Protein AF-A0A965UNT4-F1 (afdb_monomer_lite)

Structure (mmCIF, N/CA/C/O backbone):
data_AF-A0A965UNT4-F1
#
_entry.id   AF-A0A965UNT4-F1
#
loop_
_atom_site.group_PDB
_atom_site.id
_atom_site.type_symbol
_atom_site.label_atom_id
_atom_site.label_alt_id
_atom_site.label_comp_id
_atom_site.label_asym_id
_atom_site.label_entity_id
_atom_site.label_seq_id
_atom_site.pdbx_PDB_ins_code
_atom_site.Cartn_x
_atom_site.Cartn_y
_atom_site.Cartn_z
_atom_site.occupancy
_atom_site.B_iso_or_equiv
_atom_site.auth_seq_id
_atom_site.auth_comp_id
_atom_site.auth_asym_id
_atom_site.auth_atom_id
_atom_site.pdbx_PDB_model_num
ATOM 1 N N . MET A 1 1 ? 10.239 -25.937 -15.614 1.00 47.38 1 MET A N 1
ATOM 2 C CA . MET A 1 1 ? 9.060 -25.934 -16.511 1.00 47.38 1 MET A CA 1
ATOM 3 C C . MET A 1 1 ? 8.476 -24.527 -16.575 1.00 47.38 1 MET A C 1
ATOM 5 O O . MET A 1 1 ? 7.868 -24.081 -15.609 1.00 47.38 1 MET A O 1
ATOM 9 N N . LYS A 1 2 ? 8.718 -23.790 -17.665 1.00 49.28 2 LYS A N 1
ATOM 10 C CA . LYS A 1 2 ? 8.091 -22.482 -17.901 1.00 49.28 2 LYS A CA 1
ATOM 11 C C . LYS A 1 2 ? 6.721 -22.752 -18.529 1.00 49.28 2 LYS A C 1
ATOM 13 O O . LYS A 1 2 ? 6.660 -23.249 -19.645 1.00 49.28 2 LYS A O 1
ATOM 18 N N . CYS A 1 3 ? 5.638 -22.522 -17.789 1.00 50.62 3 CYS A N 1
ATOM 19 C CA . CYS A 1 3 ? 4.297 -22.565 -18.376 1.00 50.62 3 CYS A CA 1
ATOM 20 C C . CYS A 1 3 ? 4.194 -21.446 -19.418 1.00 50.62 3 CYS A C 1
ATOM 22 O O . CYS A 1 3 ? 4.508 -20.300 -19.099 1.00 50.62 3 CYS A O 1
ATOM 24 N N . SER A 1 4 ? 3.790 -21.778 -20.645 1.00 56.66 4 SER A N 1
ATOM 25 C CA . SER A 1 4 ? 3.547 -20.779 -21.685 1.00 56.66 4 SER A CA 1
ATOM 26 C C . SER A 1 4 ? 2.409 -19.837 -21.278 1.00 56.66 4 SER A C 1
ATOM 28 O O .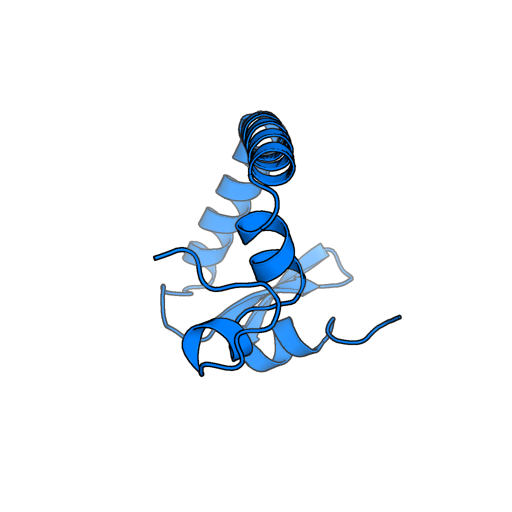 SER A 1 4 ? 1.528 -20.195 -20.489 1.00 56.66 4 SER A O 1
ATOM 30 N N . SER A 1 5 ? 2.392 -18.647 -21.875 1.00 53.66 5 SER A N 1
ATOM 31 C CA . SER A 1 5 ? 1.337 -17.632 -21.734 1.00 53.66 5 SER A CA 1
ATOM 32 C C . SER A 1 5 ? -0.063 -18.133 -22.139 1.00 53.66 5 SER A C 1
ATOM 34 O O . SER A 1 5 ? -1.074 -17.528 -21.781 1.00 53.66 5 SER A O 1
ATOM 36 N N . SER A 1 6 ? -0.153 -19.274 -22.835 1.00 54.53 6 SER A N 1
ATOM 37 C CA . SER A 1 6 ? -1.404 -19.951 -23.201 1.00 54.53 6 SER A CA 1
ATOM 38 C C . SER A 1 6 ? -1.876 -21.009 -22.189 1.00 54.53 6 SER A C 1
ATOM 40 O O . SER A 1 6 ? -2.949 -21.593 -22.366 1.00 54.53 6 SER A O 1
ATOM 42 N N . CYS A 1 7 ? -1.125 -21.257 -21.111 1.00 54.34 7 CYS A N 1
ATOM 43 C CA . CYS A 1 7 ? -1.419 -22.326 -20.161 1.00 54.34 7 CYS A CA 1
ATOM 44 C C . CYS A 1 7 ? -2.590 -21.966 -19.219 1.00 54.34 7 CYS A C 1
ATOM 46 O O . CYS A 1 7 ? -2.487 -21.095 -18.353 1.00 54.34 7 CYS A O 1
ATOM 48 N N . LYS A 1 8 ? -3.716 -22.677 -19.366 1.00 56.22 8 LYS A N 1
ATOM 49 C CA . LYS A 1 8 ? -4.970 -22.505 -18.599 1.00 56.22 8 LYS A CA 1
ATOM 50 C C . LYS A 1 8 ? -5.072 -23.412 -17.362 1.00 56.22 8 LYS A C 1
ATOM 52 O O . LYS A 1 8 ? -6.162 -23.814 -16.970 1.00 56.22 8 LYS A O 1
ATOM 57 N N . CYS A 1 9 ? -3.958 -23.744 -16.711 1.00 58.50 9 CYS A N 1
ATOM 58 C CA . CYS A 1 9 ? -4.017 -24.492 -15.451 1.00 58.50 9 CYS A CA 1
ATOM 59 C C . CYS A 1 9 ? -4.537 -23.601 -14.300 1.00 58.50 9 CYS A C 1
ATOM 61 O O . CYS A 1 9 ? -4.365 -22.378 -14.317 1.00 58.50 9 CYS A O 1
ATOM 63 N N . LYS A 1 10 ? -5.169 -24.193 -13.273 1.00 53.84 10 LYS A N 1
ATOM 64 C CA . LYS A 1 10 ? -5.737 -23.460 -12.115 1.00 53.84 10 LYS A CA 1
ATOM 65 C C . LYS A 1 10 ? -4.722 -22.524 -11.433 1.00 53.84 10 LYS A C 1
ATOM 67 O O . LYS A 1 10 ? -5.116 -21.464 -10.955 1.00 53.84 10 LYS A O 1
ATOM 72 N N . SER A 1 11 ? -3.429 -22.865 -11.435 1.00 54.75 11 SER A N 1
ATOM 73 C CA . SER A 1 11 ? -2.350 -22.042 -10.857 1.00 54.75 11 SER A CA 1
ATOM 74 C C . SER A 1 11 ? -1.936 -20.841 -11.726 1.00 54.75 11 SER A C 1
ATOM 76 O O . SER A 1 11 ? -1.419 -19.853 -11.198 1.00 54.75 11 SER A O 1
ATOM 78 N N . CYS A 1 12 ? -2.184 -20.890 -13.039 1.00 52.75 12 CYS A N 1
ATOM 79 C CA . CYS A 1 12 ? -1.997 -19.770 -13.968 1.00 52.75 12 CYS A CA 1
ATOM 80 C C . CYS A 1 12 ? -3.269 -18.911 -14.084 1.00 52.75 12 CYS A C 1
ATOM 82 O O . CYS A 1 12 ? -3.183 -17.685 -14.143 1.00 52.75 12 CYS A O 1
ATOM 84 N N . SER A 1 13 ? -4.456 -19.527 -14.017 1.00 56.75 13 SER A N 1
ATOM 85 C CA . SER A 1 13 ? -5.760 -18.850 -14.097 1.00 56.75 13 SER A CA 1
ATOM 86 C C . SER A 1 13 ? -6.119 -18.031 -12.840 1.00 56.75 13 SER A C 1
ATOM 88 O O . SER A 1 13 ? -6.764 -16.989 -12.940 1.00 56.75 13 SER A O 1
ATOM 90 N N . SER A 1 14 ? -5.636 -18.413 -11.654 1.00 65.88 14 SER A N 1
ATOM 91 C CA . SER A 1 14 ? -5.944 -17.722 -10.386 1.00 65.88 14 SER A CA 1
ATOM 92 C C . SER A 1 14 ? -5.181 -16.411 -10.150 1.00 65.88 14 SER A C 1
ATOM 94 O O . SER A 1 14 ? -5.531 -15.638 -9.257 1.00 65.88 14 SER A O 1
ATOM 96 N N . LYS A 1 15 ? -4.125 -16.137 -10.925 1.00 74.81 15 LYS A N 1
ATOM 97 C CA . LYS A 1 15 ? -3.286 -14.941 -10.753 1.00 74.81 15 LYS A CA 1
ATOM 98 C C . LYS A 1 15 ? -3.928 -13.712 -11.396 1.00 74.81 15 LYS A C 1
ATOM 100 O O . LYS A 1 15 ? -4.467 -13.799 -12.500 1.00 74.81 15 LYS A O 1
ATOM 105 N N . SER A 1 16 ? -3.814 -12.557 -10.734 1.00 84.00 16 SER A N 1
ATOM 106 C CA . SER A 1 16 ? -4.246 -11.268 -11.291 1.00 84.00 16 SER A CA 1
ATOM 107 C C . SER A 1 16 ? -3.468 -10.919 -12.567 1.00 84.00 16 SER A C 1
ATOM 109 O O . SER A 1 16 ? -2.344 -11.385 -12.767 1.00 84.00 16 SER A O 1
ATOM 111 N N . LYS A 1 17 ? -4.042 -10.059 -13.423 1.00 85.31 17 LYS A N 1
ATOM 112 C CA . LYS A 1 17 ? -3.401 -9.614 -14.677 1.00 85.31 17 LYS A CA 1
ATOM 113 C C . LYS A 1 17 ? -1.976 -9.091 -14.447 1.00 85.31 17 LYS A C 1
ATOM 115 O O . LYS A 1 17 ? -1.056 -9.488 -15.152 1.00 85.31 17 LYS A O 1
ATOM 120 N N . SER A 1 18 ? -1.780 -8.270 -13.414 1.00 85.69 18 SER A N 1
ATOM 121 C CA . SER A 1 18 ? -0.465 -7.728 -13.054 1.00 85.69 18 SER A CA 1
ATOM 122 C C . SER A 1 18 ? 0.505 -8.798 -12.549 1.00 85.69 18 SER A C 1
ATOM 124 O O . SER A 1 18 ? 1.686 -8.757 -12.880 1.00 85.69 18 SER A O 1
ATOM 126 N N . ALA A 1 19 ? 0.029 -9.782 -11.780 1.00 87.75 19 ALA A N 1
ATOM 127 C CA . ALA A 1 19 ? 0.873 -10.875 -11.307 1.00 87.75 19 ALA A CA 1
ATOM 128 C C . ALA A 1 19 ? 1.370 -11.761 -12.460 1.00 87.75 19 ALA A C 1
ATOM 130 O O . ALA A 1 19 ? 2.520 -12.191 -12.429 1.00 87.75 19 ALA A O 1
ATOM 131 N N . ARG A 1 20 ? 0.536 -12.003 -13.482 1.00 87.88 20 ARG A N 1
ATOM 132 C CA . ARG A 1 20 ? 0.961 -12.697 -14.711 1.00 87.88 20 ARG A CA 1
ATOM 133 C C . ARG A 1 20 ? 1.983 -11.868 -15.482 1.00 87.88 20 ARG A C 1
ATOM 135 O O . ARG A 1 20 ? 3.061 -12.371 -15.769 1.00 87.88 20 ARG A O 1
ATOM 142 N N . TYR A 1 21 ? 1.699 -10.580 -15.685 1.00 89.38 21 TYR A N 1
ATOM 143 C CA . TYR A 1 21 ? 2.602 -9.660 -16.377 1.00 89.38 21 TYR A CA 1
ATOM 144 C C . TYR A 1 21 ? 4.019 -9.669 -15.783 1.00 89.38 21 TYR A C 1
ATOM 146 O O . TYR A 1 21 ? 4.983 -9.893 -16.505 1.00 89.38 21 TYR A O 1
ATOM 154 N N . TYR A 1 22 ? 4.170 -9.502 -14.465 1.00 90.38 22 TYR A N 1
ATOM 155 C CA . TYR A 1 22 ? 5.498 -9.508 -13.835 1.00 90.38 22 TYR A CA 1
ATOM 156 C C . TYR A 1 22 ? 6.147 -10.899 -13.751 1.00 90.38 22 TYR A C 1
ATOM 158 O O . TYR A 1 22 ? 7.349 -10.985 -13.513 1.00 90.38 22 TYR A O 1
ATOM 166 N N . ALA A 1 23 ? 5.379 -11.984 -13.891 1.00 87.38 23 ALA A N 1
ATOM 167 C CA . ALA A 1 23 ? 5.934 -13.334 -13.974 1.00 87.38 23 ALA A CA 1
ATOM 168 C C . ALA A 1 23 ? 6.511 -13.625 -15.368 1.00 87.38 23 ALA A C 1
ATOM 170 O O . ALA A 1 23 ? 7.528 -14.304 -15.469 1.00 87.38 23 ALA A O 1
ATOM 171 N N . GLU A 1 24 ? 5.875 -13.101 -16.417 1.00 88.75 24 GLU A N 1
ATOM 172 C CA . GLU A 1 24 ? 6.322 -13.225 -17.810 1.00 88.75 24 GLU A CA 1
ATOM 173 C C . GLU A 1 24 ? 7.427 -12.213 -18.163 1.00 88.75 24 GLU A C 1
ATOM 175 O O . GLU A 1 24 ? 8.262 -12.500 -19.014 1.00 88.75 24 GLU A O 1
ATOM 180 N N . ASN A 1 25 ? 7.474 -11.062 -17.479 1.00 90.88 25 ASN A N 1
ATOM 181 C CA . ASN A 1 25 ? 8.414 -9.968 -17.745 1.00 90.88 25 ASN A CA 1
ATOM 182 C C . ASN A 1 25 ? 9.348 -9.727 -16.536 1.00 90.88 25 ASN A C 1
ATOM 184 O O . ASN A 1 25 ? 9.055 -8.850 -15.708 1.00 90.88 25 ASN A O 1
ATOM 188 N N . PRO A 1 26 ? 10.462 -10.478 -16.403 1.00 91.94 26 PRO A N 1
ATOM 189 C CA . PRO A 1 26 ? 11.369 -10.368 -15.258 1.00 91.94 26 PRO A CA 1
ATOM 190 C C . PRO A 1 26 ? 12.008 -8.978 -15.149 1.00 91.94 26 PRO A C 1
ATOM 192 O O . PRO A 1 26 ? 11.957 -8.383 -14.076 1.00 91.94 26 PRO A O 1
ATOM 195 N N . ASP A 1 27 ? 12.465 -8.393 -16.257 1.00 93.88 27 ASP A N 1
ATOM 196 C CA . ASP A 1 27 ? 13.095 -7.064 -16.268 1.00 93.88 27 ASP A CA 1
ATOM 197 C C . ASP A 1 27 ? 12.137 -5.972 -15.766 1.00 93.88 27 ASP A C 1
ATOM 199 O O . ASP A 1 27 ? 12.499 -5.085 -14.991 1.00 93.88 27 ASP A O 1
ATOM 203 N N . SER A 1 28 ? 10.859 -6.055 -16.159 1.00 93.75 28 SER A N 1
ATOM 204 C CA . SER A 1 28 ? 9.816 -5.150 -15.656 1.00 93.75 28 SER A CA 1
ATOM 205 C C . SER A 1 28 ? 9.595 -5.321 -14.152 1.00 93.75 28 SER A C 1
ATOM 207 O O . SER A 1 28 ? 9.317 -4.351 -13.441 1.00 93.75 28 SER A O 1
ATOM 209 N N . ARG A 1 29 ? 9.708 -6.554 -13.649 1.00 93.75 29 ARG A N 1
ATOM 210 C CA . ARG A 1 29 ? 9.577 -6.850 -12.223 1.00 93.75 29 ARG A CA 1
ATOM 211 C C . ARG A 1 29 ? 10.761 -6.319 -11.423 1.00 93.75 29 ARG A C 1
ATOM 213 O O . ARG A 1 29 ? 10.545 -5.799 -10.330 1.00 93.75 29 ARG A O 1
ATOM 220 N N . GLU A 1 30 ? 11.974 -6.407 -11.955 1.00 95.44 30 GLU A N 1
ATOM 221 C CA . GLU A 1 30 ? 13.174 -5.853 -11.324 1.00 95.44 30 GLU A CA 1
ATOM 222 C C . GLU A 1 30 ? 13.121 -4.32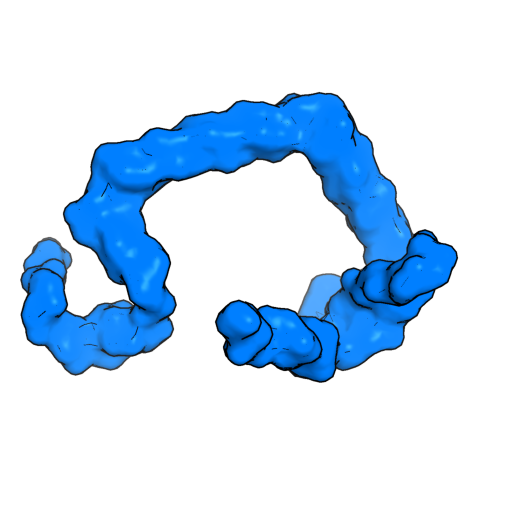9 -11.246 1.00 95.44 30 GLU A C 1
ATOM 224 O O . GLU A 1 30 ? 13.307 -3.774 -10.162 1.00 95.44 30 GLU A O 1
ATOM 229 N N . LYS A 1 31 ? 12.746 -3.653 -12.341 1.00 96.50 31 LYS A N 1
ATOM 230 C CA . LYS A 1 31 ? 12.537 -2.193 -12.354 1.00 96.50 31 LYS A CA 1
ATOM 231 C C . LYS A 1 31 ? 11.523 -1.758 -11.299 1.00 96.50 31 LYS A C 1
ATOM 233 O O . LYS A 1 31 ? 11.784 -0.840 -10.521 1.00 96.50 31 LYS A O 1
ATOM 238 N N . LYS A 1 32 ? 10.386 -2.456 -11.220 1.00 95.62 32 LYS A N 1
ATOM 239 C CA . LYS A 1 32 ? 9.381 -2.200 -10.184 1.00 95.62 32 LYS A CA 1
ATOM 240 C C . LYS A 1 32 ? 9.933 -2.434 -8.780 1.00 95.62 32 LYS A C 1
ATOM 242 O O . LYS A 1 32 ? 9.737 -1.595 -7.911 1.00 95.62 32 LYS A O 1
ATOM 247 N N . LYS A 1 33 ? 10.639 -3.544 -8.554 1.00 96.31 33 LYS A N 1
ATOM 248 C CA . LYS A 1 33 ? 11.236 -3.857 -7.250 1.00 96.31 33 LYS A CA 1
ATOM 249 C C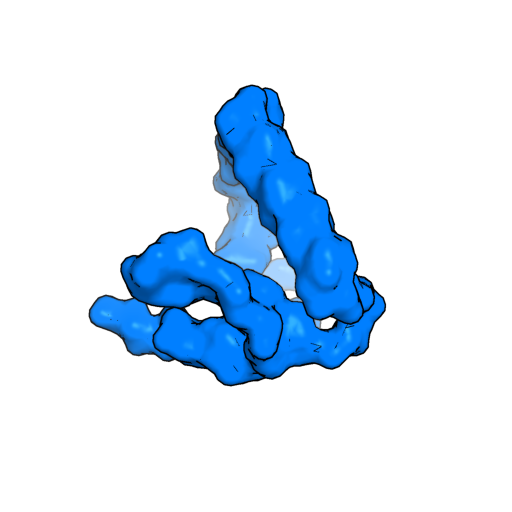 . LYS A 1 33 ? 12.225 -2.773 -6.817 1.00 96.31 33 LYS A C 1
ATOM 251 O O . LYS A 1 33 ? 12.204 -2.380 -5.653 1.00 96.31 33 LYS A O 1
ATOM 256 N N . ALA A 1 34 ? 13.061 -2.281 -7.730 1.00 97.44 34 ALA A N 1
ATOM 257 C CA . ALA A 1 34 ? 14.005 -1.202 -7.457 1.00 97.44 34 ALA A CA 1
ATOM 258 C C . ALA A 1 34 ? 13.279 0.096 -7.065 1.00 97.44 34 ALA A C 1
ATOM 260 O O . ALA A 1 34 ? 13.606 0.697 -6.040 1.00 97.44 34 ALA A O 1
ATOM 261 N N . TYR A 1 35 ? 12.246 0.480 -7.823 1.00 97.19 35 TYR A N 1
ATOM 262 C CA . TYR A 1 35 ? 11.406 1.635 -7.501 1.00 97.19 35 TYR A CA 1
ATOM 263 C C . TYR A 1 35 ? 10.716 1.490 -6.138 1.00 97.19 35 TYR A C 1
ATOM 265 O O . TYR A 1 35 ? 10.857 2.369 -5.291 1.00 97.19 35 TYR A O 1
ATOM 273 N N . ASP A 1 36 ? 10.028 0.369 -5.898 1.00 96.19 36 ASP A N 1
ATOM 274 C CA . ASP A 1 36 ? 9.298 0.110 -4.652 1.00 96.19 36 ASP A CA 1
ATOM 275 C C . ASP A 1 36 ? 10.255 0.139 -3.450 1.00 96.19 36 ASP A C 1
ATOM 277 O O . ASP A 1 36 ? 9.937 0.724 -2.416 1.00 96.19 36 ASP A O 1
ATOM 281 N N . THR A 1 37 ? 11.456 -0.431 -3.596 1.00 96.50 37 THR A N 1
ATOM 282 C CA . THR A 1 37 ? 12.492 -0.411 -2.551 1.00 96.50 37 THR A CA 1
ATOM 283 C C . THR A 1 37 ? 12.907 1.023 -2.229 1.00 96.50 37 THR A C 1
ATOM 285 O O . THR A 1 37 ? 12.854 1.414 -1.065 1.00 96.50 37 THR A O 1
ATOM 288 N N . LYS A 1 38 ? 13.238 1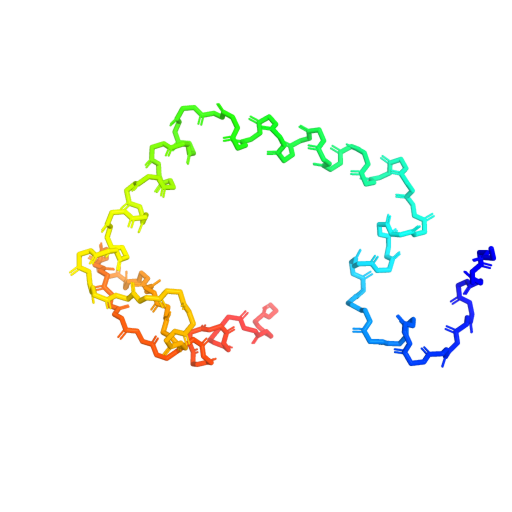.827 -3.251 1.00 97.25 38 LYS A N 1
ATOM 289 C CA . LYS A 1 38 ? 13.625 3.237 -3.084 1.00 97.25 38 LYS A CA 1
ATOM 290 C C . LYS A 1 38 ? 12.497 4.075 -2.479 1.00 97.25 38 LYS A C 1
ATOM 292 O O . LYS A 1 38 ? 12.738 4.903 -1.607 1.00 97.25 38 LYS A O 1
ATOM 297 N N . TYR A 1 39 ? 11.262 3.863 -2.922 1.00 97.00 39 TYR A N 1
ATOM 298 C CA . TYR A 1 39 ? 10.097 4.574 -2.406 1.00 97.00 39 TYR A CA 1
ATOM 299 C C . TYR A 1 39 ? 9.840 4.232 -0.934 1.00 97.00 39 TYR A C 1
ATOM 301 O O . TYR A 1 39 ? 9.631 5.119 -0.103 1.00 97.00 39 TYR A O 1
ATOM 309 N N . HIS A 1 40 ? 9.897 2.948 -0.579 1.00 95.19 40 HIS A N 1
ATOM 310 C CA . HIS A 1 40 ? 9.651 2.487 0.784 1.00 95.19 40 HIS A CA 1
ATOM 311 C C . HIS A 1 40 ? 10.806 2.744 1.756 1.00 95.19 40 HIS A C 1
ATOM 313 O O . HIS A 1 40 ? 10.554 2.726 2.962 1.00 95.19 40 HIS A O 1
ATOM 319 N N . SER A 1 41 ? 12.021 3.004 1.265 1.00 95.62 41 SER A N 1
ATOM 320 C CA . SER A 1 41 ? 13.158 3.433 2.085 1.00 95.62 41 SER A CA 1
ATOM 321 C C . SER A 1 41 ? 13.148 4.927 2.415 1.00 95.62 41 SER A C 1
ATOM 323 O O . SER A 1 41 ? 13.970 5.371 3.210 1.00 95.62 41 SER A O 1
ATOM 325 N N . THR A 1 42 ? 12.250 5.723 1.821 1.00 97.19 42 THR A N 1
ATOM 326 C CA . THR A 1 42 ? 12.172 7.157 2.136 1.00 97.19 42 THR A CA 1
ATOM 327 C C . THR A 1 42 ? 11.717 7.383 3.587 1.00 97.19 42 THR A C 1
ATOM 329 O O . THR A 1 42 ? 10.826 6.674 4.074 1.00 97.19 42 THR A O 1
ATOM 332 N N . PRO A 1 43 ? 12.283 8.378 4.298 1.00 96.62 43 PRO A N 1
ATOM 333 C CA . PRO A 1 43 ? 11.959 8.631 5.704 1.00 96.62 43 PRO A CA 1
ATOM 334 C C . PRO A 1 43 ? 10.476 8.958 5.906 1.00 96.62 43 PRO A C 1
ATOM 336 O O . PRO A 1 43 ? 9.873 8.510 6.877 1.00 96.62 43 PRO A O 1
ATOM 339 N N . GLU A 1 44 ? 9.862 9.674 4.967 1.00 95.50 44 GLU A N 1
ATOM 340 C CA . GLU A 1 44 ? 8.432 9.991 4.983 1.00 95.50 44 GLU A CA 1
ATOM 341 C C . GLU A 1 44 ? 7.566 8.729 4.944 1.00 95.50 44 GLU A C 1
ATOM 343 O O . GLU A 1 44 ? 6.651 8.567 5.753 1.00 95.50 44 GLU A O 1
AT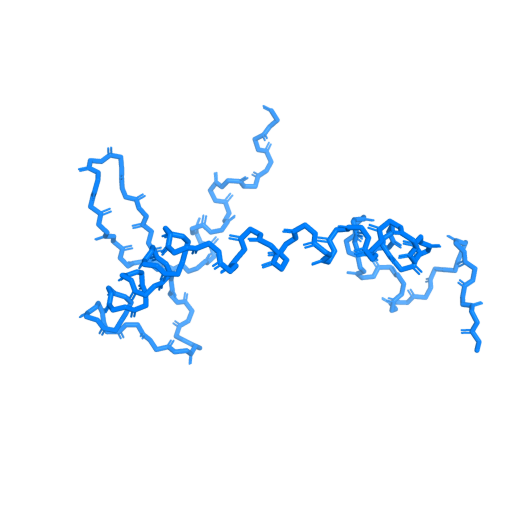OM 348 N N . ARG A 1 45 ? 7.879 7.779 4.052 1.00 95.81 45 ARG A N 1
ATOM 349 C CA . ARG A 1 45 ? 7.126 6.521 3.956 1.00 95.81 45 ARG A CA 1
ATOM 350 C C . ARG A 1 45 ? 7.347 5.619 5.157 1.00 95.81 45 ARG A C 1
ATOM 352 O O . ARG A 1 45 ? 6.409 4.928 5.560 1.00 95.81 45 ARG A O 1
ATOM 359 N N . ILE A 1 46 ? 8.542 5.628 5.739 1.00 95.38 46 ILE A N 1
ATOM 360 C CA . ILE A 1 46 ? 8.827 4.910 6.985 1.00 95.38 46 ILE A CA 1
ATOM 361 C C . ILE A 1 46 ? 8.007 5.501 8.138 1.00 95.38 46 ILE A C 1
ATOM 363 O O . ILE A 1 46 ? 7.333 4.742 8.841 1.00 95.38 46 ILE A O 1
ATOM 367 N N . LYS A 1 47 ? 7.995 6.832 8.298 1.00 95.31 47 LYS A N 1
ATOM 368 C CA . LYS A 1 47 ? 7.184 7.532 9.310 1.00 95.31 47 LYS A CA 1
ATOM 369 C C . LYS A 1 47 ? 5.702 7.210 9.143 1.00 95.31 47 LYS A C 1
ATOM 371 O O . LYS A 1 47 ? 5.099 6.667 10.065 1.00 95.31 47 LYS A O 1
ATOM 376 N N . TYR A 1 48 ? 5.171 7.378 7.933 1.00 93.19 48 TYR A N 1
ATOM 377 C CA . TYR A 1 48 ? 3.776 7.077 7.612 1.00 93.19 48 TYR A CA 1
ATOM 378 C C . TYR A 1 48 ? 3.384 5.629 7.953 1.00 93.19 48 TYR A C 1
ATOM 380 O O . TYR A 1 48 ? 2.380 5.378 8.616 1.00 93.19 48 TYR A O 1
ATOM 388 N N . ARG A 1 49 ? 4.197 4.640 7.552 1.00 92.94 49 ARG A N 1
ATOM 389 C CA . ARG A 1 49 ? 3.936 3.223 7.875 1.00 92.94 49 ARG A CA 1
ATOM 390 C C . ARG A 1 49 ? 3.996 2.949 9.375 1.00 92.94 49 ARG A C 1
ATOM 392 O O . ARG A 1 49 ? 3.231 2.124 9.871 1.00 92.94 49 ARG A O 1
ATOM 399 N N . THR A 1 50 ? 4.905 3.614 10.081 1.00 92.88 50 THR A N 1
ATOM 400 C CA . THR A 1 50 ? 5.063 3.470 11.532 1.00 92.88 50 THR A CA 1
ATOM 401 C C . THR A 1 50 ? 3.858 4.045 12.268 1.00 92.88 50 THR A C 1
ATOM 403 O O . THR A 1 50 ? 3.323 3.387 13.157 1.00 92.88 50 THR A O 1
ATOM 406 N N . GLU A 1 51 ? 3.388 5.225 11.870 1.00 91.00 51 GLU A N 1
ATOM 407 C CA . GLU A 1 51 ? 2.180 5.860 12.407 1.00 91.00 51 GLU A CA 1
ATOM 408 C C . GLU A 1 51 ? 0.941 4.996 12.175 1.00 91.00 51 GLU A C 1
ATOM 410 O O . GLU A 1 51 ? 0.216 4.705 13.124 1.00 91.00 51 GLU A O 1
ATOM 415 N N . LEU A 1 52 ? 0.748 4.485 10.955 1.00 88.56 52 LEU A N 1
ATOM 416 C CA . LEU A 1 52 ? -0.346 3.555 10.668 1.00 88.56 52 LEU A CA 1
ATOM 417 C C . LEU A 1 52 ? -0.258 2.275 11.505 1.00 88.56 52 LEU A C 1
ATOM 419 O O . LEU A 1 52 ? -1.273 1.792 12.002 1.00 88.56 52 LEU A O 1
ATOM 423 N N . GLY A 1 53 ? 0.945 1.726 11.690 1.00 87.38 53 GLY A N 1
ATOM 424 C CA . GLY A 1 53 ? 1.163 0.557 12.540 1.00 87.38 53 GLY A CA 1
ATOM 425 C C . GLY A 1 53 ? 0.818 0.820 14.008 1.00 87.38 53 GLY A C 1
ATOM 426 O O . GLY A 1 53 ? 0.188 -0.027 14.642 1.00 87.38 53 GLY A O 1
ATOM 427 N N . LYS A 1 54 ? 1.185 1.996 14.537 1.00 89.38 54 LYS A N 1
ATOM 428 C CA . LYS A 1 54 ? 0.805 2.444 15.887 1.00 89.38 54 LYS A CA 1
ATOM 429 C C . LYS A 1 54 ? -0.709 2.581 16.009 1.00 89.38 54 LYS A C 1
ATOM 431 O O . LYS A 1 54 ? -1.289 1.955 16.887 1.00 89.38 54 LYS A O 1
ATOM 436 N N . LYS A 1 55 ? -1.355 3.276 15.069 1.00 87.81 55 LYS A N 1
ATOM 437 C CA . LYS A 1 55 ? -2.816 3.428 15.034 1.00 87.81 55 LYS A CA 1
ATOM 438 C C . LYS A 1 55 ? -3.532 2.083 14.960 1.00 87.81 55 LYS A C 1
ATOM 440 O O . LYS A 1 55 ? -4.500 1.872 15.674 1.00 87.81 55 LYS A O 1
ATOM 445 N N . ASN A 1 56 ? -3.029 1.131 14.174 1.00 86.19 56 ASN A N 1
ATOM 446 C CA . ASN A 1 56 ? -3.623 -0.204 14.106 1.00 86.19 56 ASN A CA 1
ATOM 447 C C . ASN A 1 56 ? -3.579 -0.943 15.454 1.00 86.19 56 ASN A C 1
ATOM 449 O O . ASN A 1 56 ? -4.544 -1.611 15.821 1.00 86.19 56 ASN A O 1
ATOM 453 N N . ARG A 1 57 ? -2.478 -0.788 16.204 1.00 86.25 57 ARG A N 1
ATOM 454 C CA . ARG A 1 57 ? -2.335 -1.333 17.563 1.00 86.25 57 ARG A CA 1
ATOM 455 C C . ARG A 1 57 ? -3.237 -0.609 18.565 1.00 86.25 57 ARG A C 1
ATOM 457 O O . ARG A 1 57 ? -3.903 -1.282 19.341 1.00 86.25 57 ARG A O 1
ATOM 464 N N . GLU A 1 58 ? -3.287 0.724 18.520 1.00 88.00 58 GLU A N 1
ATOM 465 C CA . GLU A 1 58 ? -4.156 1.560 19.370 1.00 88.00 58 GLU A CA 1
ATOM 466 C C . GLU A 1 58 ? -5.638 1.207 19.189 1.00 88.00 58 GLU A C 1
ATOM 468 O O . GLU A 1 58 ? -6.369 1.079 20.163 1.00 88.00 58 GLU A O 1
ATOM 473 N N . MET A 1 59 ? -6.070 0.970 17.948 1.00 86.31 59 MET A N 1
ATOM 474 C CA . MET A 1 59 ? -7.451 0.592 17.628 1.00 86.31 59 MET A CA 1
ATOM 475 C C . MET A 1 59 ? -7.786 -0.866 17.995 1.00 86.31 59 MET A C 1
ATOM 477 O O . MET A 1 59 ? -8.905 -1.318 17.762 1.00 86.31 59 MET A O 1
ATOM 481 N N . GLY A 1 60 ? -6.829 -1.625 18.539 1.00 82.62 60 GLY A N 1
ATOM 482 C CA . GLY A 1 60 ? -7.036 -3.003 18.981 1.00 82.62 60 GLY A CA 1
ATOM 483 C C . GLY A 1 60 ? -7.162 -4.021 17.846 1.00 82.62 60 GLY A C 1
ATOM 484 O O . GLY A 1 60 ? -7.597 -5.149 18.091 1.00 82.62 60 GLY A O 1
ATOM 485 N N . SER A 1 61 ? -6.783 -3.655 16.614 1.00 82.06 61 SER A N 1
ATOM 486 C CA . SER A 1 61 ? -6.779 -4.601 15.501 1.00 82.06 61 SER A CA 1
ATOM 487 C C . SER A 1 61 ? -5.594 -5.557 15.612 1.00 82.06 61 SER A C 1
ATOM 489 O O . SER A 1 61 ? -4.451 -5.163 15.866 1.00 82.06 61 SER A O 1
ATOM 491 N N . LYS A 1 62 ? -5.869 -6.844 15.409 1.00 78.50 62 LYS A N 1
ATOM 492 C CA . LYS A 1 62 ? -4.873 -7.918 15.454 1.00 78.50 62 LYS A CA 1
ATOM 493 C C . LYS A 1 62 ? -4.717 -8.526 14.072 1.00 78.50 62 LYS A C 1
ATOM 495 O O . LYS A 1 62 ? -5.668 -8.641 13.309 1.00 78.50 62 LYS A O 1
ATOM 500 N N . LYS A 1 63 ? -3.509 -8.990 13.751 1.00 78.94 63 LYS A N 1
ATOM 501 C CA . LYS A 1 63 ? -3.268 -9.714 12.499 1.00 78.94 63 LYS A CA 1
ATOM 502 C C . LYS A 1 63 ? -4.213 -10.923 12.421 1.00 78.94 63 LYS A C 1
ATOM 504 O O . LYS A 1 63 ? -4.073 -11.850 13.209 1.00 78.94 63 LYS A O 1
ATOM 509 N N . GLY A 1 64 ? -5.139 -10.907 11.462 1.00 81.50 64 GLY A N 1
ATOM 510 C CA . GLY A 1 64 ? -6.101 -11.994 11.237 1.00 81.50 64 GLY A CA 1
ATOM 511 C C . GLY A 1 64 ? -7.509 -11.759 11.795 1.00 81.50 64 GLY A C 1
ATOM 512 O O . GLY A 1 64 ? -8.347 -12.639 11.660 1.00 81.50 64 GLY A O 1
ATOM 513 N N . ASP A 1 65 ? -7.806 -10.588 12.359 1.00 86.00 65 ASP A N 1
ATOM 514 C CA . ASP A 1 65 ? -9.138 -10.235 12.882 1.00 86.00 65 ASP A CA 1
ATOM 515 C C . ASP A 1 65 ? -10.183 -9.870 11.805 1.00 86.00 65 ASP A C 1
ATOM 517 O O . ASP A 1 65 ? -11.338 -9.580 12.120 1.00 86.00 65 ASP A O 1
ATOM 521 N N . GLY A 1 66 ? -9.782 -9.848 10.530 1.00 88.50 66 GLY A N 1
ATOM 522 C CA . GLY A 1 66 ? -10.649 -9.477 9.412 1.00 88.50 66 GLY A CA 1
ATOM 523 C C . GLY A 1 66 ? -11.069 -8.004 9.411 1.00 88.50 66 GLY A C 1
ATOM 524 O O . GLY A 1 66 ? -12.021 -7.649 8.708 1.00 88.50 66 GLY A O 1
ATOM 525 N N . LYS A 1 67 ? -10.384 -7.147 10.173 1.00 89.19 67 LYS A N 1
ATOM 526 C CA . LYS A 1 67 ? -10.648 -5.713 10.273 1.00 89.19 67 LYS A CA 1
ATOM 527 C C . LYS A 1 67 ? -9.485 -4.929 9.670 1.00 89.19 67 LYS A C 1
ATOM 529 O O . LYS A 1 67 ? -8.332 -5.328 9.764 1.00 89.19 67 LYS A O 1
ATOM 534 N N . ASP A 1 68 ? -9.809 -3.817 9.023 1.00 87.19 68 ASP A N 1
ATOM 535 C CA . ASP A 1 68 ? -8.828 -2.882 8.482 1.00 87.19 68 ASP A CA 1
ATOM 536 C C . ASP A 1 68 ? -9.096 -1.496 9.088 1.00 87.19 68 ASP A C 1
ATOM 538 O O . ASP A 1 68 ? -10.247 -1.062 9.206 1.00 87.19 68 ASP A O 1
ATOM 542 N N . VAL A 1 69 ? -8.030 -0.774 9.432 1.00 88.19 69 VAL A N 1
ATOM 543 C CA . VAL A 1 69 ? -8.122 0.651 9.759 1.00 88.19 69 VAL A CA 1
ATOM 544 C C . VAL A 1 69 ? -8.306 1.440 8.465 1.00 88.19 69 VAL A C 1
ATOM 546 O O . VAL A 1 69 ? -7.488 1.373 7.546 1.00 88.19 69 VAL A O 1
ATOM 549 N N . SER A 1 70 ? -9.399 2.188 8.391 1.00 88.00 70 SER A N 1
ATOM 550 C CA . SER A 1 70 ? -9.768 3.012 7.244 1.00 88.00 70 SER A CA 1
ATOM 551 C C . SER A 1 70 ? -9.618 4.493 7.567 1.00 88.00 70 SER A C 1
ATOM 553 O O . SER A 1 70 ? -9.874 4.924 8.691 1.00 88.00 70 SER A O 1
ATOM 555 N N . HIS A 1 71 ? -9.190 5.269 6.572 1.00 87.69 71 HIS A N 1
ATOM 556 C CA . HIS A 1 71 ? -9.159 6.724 6.674 1.00 87.69 71 HIS A CA 1
ATOM 557 C C . HIS A 1 71 ? -10.550 7.271 6.352 1.00 87.69 71 HIS A C 1
ATOM 559 O O . HIS A 1 71 ? -11.142 6.913 5.328 1.00 87.69 71 HIS A O 1
ATOM 565 N N . THR A 1 72 ? -11.067 8.148 7.204 1.00 88.44 72 THR A N 1
ATOM 566 C CA . THR A 1 72 ? -12.324 8.854 6.954 1.00 88.44 72 THR A CA 1
ATOM 567 C C . THR A 1 72 ? -12.073 10.145 6.179 1.00 88.44 72 THR A C 1
ATOM 569 O O . THR A 1 72 ? -10.967 10.684 6.167 1.00 88.44 72 THR A O 1
ATOM 572 N N . LYS A 1 73 ? -13.121 10.678 5.538 1.00 85.56 73 LYS A N 1
ATOM 573 C CA . LYS A 1 73 ? -13.052 11.950 4.793 1.00 85.56 73 LYS A CA 1
ATOM 574 C C . LYS A 1 73 ? -12.621 13.136 5.666 1.00 85.56 73 LYS A C 1
ATOM 576 O O . LYS A 1 73 ? -12.053 14.085 5.148 1.00 85.56 73 LYS A O 1
ATOM 581 N N . ASN A 1 74 ? -12.853 13.045 6.975 1.00 86.50 74 ASN A N 1
ATOM 582 C CA . ASN A 1 74 ? -12.543 14.092 7.947 1.00 86.50 74 ASN A CA 1
ATOM 583 C C . ASN A 1 74 ? -11.135 13.933 8.558 1.00 86.50 74 ASN A C 1
ATOM 585 O O . ASN A 1 74 ? -10.843 14.543 9.579 1.00 86.50 74 ASN A O 1
ATOM 589 N N . GLY A 1 75 ? -10.278 13.076 7.987 1.00 82.94 75 GLY A N 1
ATOM 590 C CA . GLY A 1 75 ? -8.904 12.861 8.463 1.00 82.94 75 GLY A CA 1
ATOM 591 C C . GLY A 1 75 ? -8.773 11.932 9.675 1.00 82.94 75 GLY A C 1
ATOM 592 O O . GLY A 1 75 ? -7.682 11.785 10.217 1.00 82.94 75 GLY A O 1
ATOM 59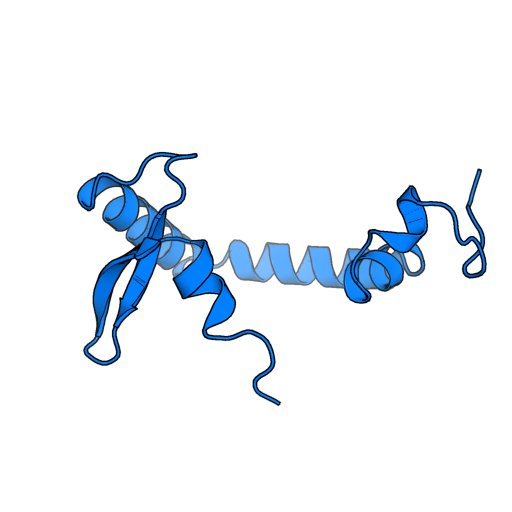3 N N . GLY A 1 76 ? -9.863 11.289 10.102 1.00 87.25 76 GLY A N 1
ATOM 594 C CA . GLY A 1 76 ? -9.863 10.332 11.207 1.00 87.25 76 GLY A CA 1
ATOM 595 C C . GLY A 1 76 ? -9.607 8.889 10.768 1.00 87.25 76 GLY A C 1
ATOM 596 O O . GLY A 1 76 ? -9.551 8.571 9.578 1.00 87.25 76 GLY A O 1
ATOM 597 N N . PHE A 1 77 ? -9.524 7.998 11.754 1.00 88.75 77 PHE A N 1
ATOM 598 C CA . PHE A 1 77 ? -9.385 6.558 11.554 1.00 88.75 77 PHE A CA 1
ATOM 599 C C . PHE A 1 77 ? -10.596 5.824 12.121 1.00 88.75 77 PHE A C 1
ATOM 601 O O . PHE A 1 77 ? -10.981 6.064 13.263 1.00 88.75 77 PHE A O 1
ATOM 608 N N . VAL A 1 78 ? -11.179 4.907 11.349 1.00 90.44 78 VAL A N 1
ATOM 609 C CA . VAL A 1 78 ? -12.223 3.998 11.846 1.00 90.44 78 VAL A CA 1
ATOM 610 C C . VAL A 1 78 ? -11.879 2.560 11.510 1.00 90.44 78 VAL A C 1
ATOM 612 O O . VAL A 1 78 ? -11.364 2.256 10.431 1.00 90.44 78 VAL A O 1
ATOM 615 N N . LEU A 1 79 ? -12.153 1.671 12.456 1.00 89.94 79 LEU A N 1
ATOM 616 C CA . LEU A 1 79 ? -11.925 0.246 12.302 1.00 89.94 79 LEU A CA 1
ATOM 617 C C . LEU A 1 79 ? -13.180 -0.384 11.697 1.00 89.94 79 LEU A C 1
ATOM 619 O O . LEU A 1 79 ? -14.267 -0.314 12.267 1.00 89.94 79 LEU A O 1
ATOM 623 N N . GLU A 1 80 ? -13.033 -0.982 10.520 1.00 90.19 80 GLU A N 1
ATOM 624 C CA . GLU A 1 80 ? -14.145 -1.568 9.776 1.00 90.19 80 GLU A CA 1
ATOM 625 C C . GLU A 1 80 ? -13.799 -2.963 9.253 1.00 90.19 80 GLU A C 1
ATOM 627 O O . GLU A 1 80 ? -12.638 -3.367 9.215 1.00 90.19 80 GLU A O 1
ATOM 632 N N . SER A 1 81 ? -14.809 -3.726 8.830 1.00 90.81 81 SER A N 1
ATOM 633 C CA . SER A 1 81 ? -14.574 -5.033 8.211 1.00 90.81 81 SER A CA 1
ATOM 634 C C . SER A 1 81 ? -13.758 -4.881 6.923 1.00 90.81 81 SER A C 1
ATOM 636 O O . SER A 1 81 ? -14.146 -4.121 6.027 1.00 90.81 81 SER A O 1
ATOM 638 N N . ALA A 1 82 ? -12.693 -5.668 6.785 1.00 90.25 82 ALA A N 1
ATOM 639 C CA . ALA A 1 82 ? -11.779 -5.629 5.647 1.00 90.25 82 ALA A CA 1
ATOM 640 C C . ALA A 1 82 ? -12.486 -5.846 4.298 1.00 90.25 82 ALA A C 1
ATOM 642 O O . ALA A 1 82 ? -12.111 -5.249 3.289 1.00 90.25 82 ALA A O 1
ATOM 643 N N . SER A 1 83 ? -13.536 -6.675 4.265 1.00 90.00 83 SER A N 1
ATOM 644 C CA . SER A 1 83 ? -14.326 -6.918 3.052 1.00 90.00 83 SER A CA 1
ATOM 645 C C . SER A 1 83 ? -14.991 -5.637 2.543 1.00 90.00 83 SER A C 1
ATOM 647 O O . SER A 1 83 ? -14.806 -5.284 1.378 1.00 90.00 83 SER A O 1
ATOM 649 N N . LYS A 1 84 ? -15.696 -4.909 3.419 1.00 89.88 84 LYS A N 1
ATOM 650 C CA . LYS A 1 84 ? -16.357 -3.638 3.088 1.00 89.88 84 LYS A CA 1
ATOM 651 C C . LYS A 1 84 ? -15.342 -2.565 2.693 1.00 89.88 84 LYS A C 1
ATOM 653 O O . LYS A 1 84 ? -15.523 -1.932 1.653 1.00 89.88 84 LYS A O 1
ATOM 658 N N . ASN A 1 85 ? -14.243 -2.429 3.444 1.00 89.44 85 ASN A N 1
ATOM 659 C CA . ASN A 1 85 ? -13.196 -1.449 3.140 1.00 89.44 85 ASN A CA 1
ATOM 660 C C . ASN A 1 85 ? -12.595 -1.674 1.746 1.00 89.44 85 ASN A C 1
ATOM 662 O O . ASN A 1 85 ? -12.629 -0.807 0.873 1.00 89.44 85 ASN A O 1
ATOM 666 N N . ARG A 1 86 ? -12.100 -2.892 1.501 1.00 88.56 86 ARG A N 1
ATOM 667 C CA . ARG A 1 86 ? -11.430 -3.246 0.245 1.00 88.56 86 ARG A CA 1
ATOM 668 C C . ARG A 1 86 ? -12.386 -3.235 -0.942 1.00 88.56 86 ARG A C 1
ATOM 670 O O . ARG A 1 86 ? -11.922 -3.005 -2.054 1.00 88.56 86 ARG A O 1
ATOM 677 N N . ALA A 1 87 ? -13.681 -3.495 -0.742 1.00 88.38 87 ALA A N 1
ATOM 678 C CA . ALA A 1 87 ? -14.688 -3.449 -1.802 1.00 88.38 87 ALA A CA 1
ATOM 679 C C . ALA A 1 87 ? -15.033 -2.021 -2.242 1.00 88.38 87 ALA A C 1
ATOM 681 O O . ALA A 1 87 ? -15.260 -1.801 -3.429 1.00 88.38 87 ALA A O 1
ATOM 682 N N . ARG A 1 88 ? -15.001 -1.040 -1.330 1.00 85.81 88 ARG A N 1
ATOM 683 C CA . ARG A 1 88 ? -15.411 0.352 -1.594 1.00 85.81 88 ARG A CA 1
ATOM 684 C C . ARG A 1 88 ? -14.684 1.015 -2.772 1.00 85.81 88 ARG A C 1
ATOM 686 O O . ARG A 1 88 ? -15.253 1.876 -3.441 1.00 85.81 88 ARG A O 1
ATOM 693 N N . ASN A 1 89 ? -13.441 0.609 -3.024 1.00 76.38 89 ASN A N 1
ATOM 694 C CA . ASN A 1 89 ? -12.597 1.153 -4.091 1.00 76.38 89 ASN A CA 1
ATOM 695 C C . ASN A 1 89 ? -12.376 0.172 -5.255 1.00 76.38 89 ASN A C 1
ATOM 697 O O . ASN A 1 89 ? -11.566 0.442 -6.139 1.00 76.38 89 ASN A O 1
ATOM 701 N N . ARG A 1 90 ? -13.079 -0.968 -5.289 1.00 76.50 90 ARG A N 1
ATOM 702 C CA . ARG A 1 90 ? -13.027 -1.892 -6.431 1.00 76.50 90 ARG A CA 1
ATOM 703 C C . ARG A 1 90 ? -13.986 -1.417 -7.520 1.00 76.50 90 ARG A C 1
ATOM 705 O O . ARG A 1 90 ? -15.164 -1.224 -7.257 1.00 76.50 90 ARG A O 1
ATOM 712 N N . GLY A 1 91 ? -13.488 -1.278 -8.747 1.00 68.06 91 GLY A N 1
ATOM 713 C CA . GLY A 1 91 ? -14.329 -1.064 -9.932 1.00 68.06 91 GLY A CA 1
ATOM 714 C C . GLY A 1 91 ? -14.714 0.384 -10.239 1.00 68.06 91 GLY A C 1
ATOM 715 O O . GLY A 1 91 ? -15.437 0.598 -11.206 1.00 68.06 91 GLY A O 1
ATOM 716 N N . LYS A 1 92 ? -14.215 1.371 -9.485 1.00 62.56 92 LYS A N 1
ATOM 717 C CA . LYS A 1 92 ? -14.283 2.775 -9.911 1.00 62.56 92 LYS A CA 1
ATOM 718 C C . LYS A 1 92 ? -13.320 2.950 -11.091 1.00 62.56 92 LYS A C 1
ATOM 720 O O . LYS A 1 92 ? -12.113 2.801 -10.903 1.00 62.56 92 LYS A O 1
ATOM 725 N N . LYS A 1 93 ? -13.877 3.113 -12.290 1.00 52.28 93 LYS A N 1
ATOM 726 C CA . LYS A 1 93 ? -13.150 3.510 -13.500 1.00 52.28 93 LYS A CA 1
ATOM 727 C C . LYS A 1 93 ? -13.053 5.024 -13.553 1.00 52.28 93 LYS A C 1
ATOM 729 O O . LYS A 1 93 ? -14.035 5.662 -13.115 1.00 52.28 93 LYS A O 1
#

Radius of gyration: 17.94 Å; chains: 1; bounding box: 30×40×43 Å

Foldseek 3Di:
DDDDPPDPDPVQVPDDPVRNVCVVPVVVVVVVVVVVVVVCPDPVNVVVVVVLVVVCVVQVHDVPPQWDWDQDPVRDTDIDGVVVRVVVPPPPD

pLDDT: mean 83.33, std 14.07, range [47.38, 97.44]

Secondary structure (DSSP, 8-state):
----TT---HHHHTS-HHHHHHHH-HHHHHHHHHHHHHHHTSHHHHHHHHHHHHHHHHTT--TTSSEEEEE-TTS-EEEEEHHHHHHHTSS--

Sequence (93 aa):
MKCSSSCKCKSCSSKSKSARYYAENPDSREKKKAYDTKYHSTPERIKYRTELGKKNREMGSKKGDGKDVSHTKNGGFVLESASKNRARNRGKK